Protein 5XMZ (pdb70)

Radius of gyration: 14.25 Å; Cα contacts (8 Å, |Δi|>4): 307; chains: 1; bounding box: 30×39×32 Å

Nearest PDB structures (foldseek):
  5xmz-assembly1_A  TM=1.008E+00  e=1.309E-22  Verticillium dahliae
  3v0r-assembly1_A  TM=8.021E-01  e=3.689E-06  Alternaria alternata
  7sfn-assembly1_B  TM=3.191E-01  e=6.934E+00  Streptomyces avermitilis

GO terms:
  GO:0005576 extracellular region (C, EXP)

Sequence (122 aa):
DPNMYENIDIADFNVRKGEDGTIKYVNFKLSGDDADGLLCEAQNPGLPSNVITCGESKYRFALSSGKQYEFALSLYHELGLAVGFYGTGEIFTHCRAGGLGDFICQQQNPTTIVIDSLPDAP

Solvent-accessible surface area: 7091 Å² total; per-residue (Å²): 85,112,133,137,92,5,73,0,66,0,30,84,0,24,0,73,30,3,146,120,37,75,11,89,49,0,33,0,93,0,30,22,121,114,19,136,34,40,68,0,82,14,146,119,18,36,75,108,14,122,55,38,53,0,53,182,34,124,4,96,0,12,0,31,72,22,195,137,88,77,1,6,0,13,1,60,17,81,60,63,111,116,91,36,17,48,9,62,17,40,0,87,19,95,53,98,96,19,41,191,40,14,80,38,0,52,14,90,82,103,33,77,8,66,0,12,59,92,112,99,94,183

Secondary structure (DSSP, 8-state):
--SSEEEEEEEEEEEEE-TTS-EEEEEEEEEETTEEEEEEEEES-BTTBPPEE-TTSSEEEEEEE-SSSSEEEEEEE--SSSS-EEEEEEE-EEEEEEETTEEEEEE-S-EEEEEESS----

Foldseek 3Di:
DVPFWKKKKKFWWKWKAALPRFTQKTWIFIDIPPGDRQIDMDGRQDAFGDWADGDPFQKTWTWHQDDVAGIKIKIWGQDVDPFTKIWMDGAHWDWDDDPPRMIMTTGDDIDIIMIDRDDDDD

Structure (mmCIF, N/CA/C/O backbone):
data_5XMZ
#
_entry.id   5XMZ
#
_cell.length_a   58.000
_cell.length_b   79.489
_cell.length_c   55.512
_cell.angle_alpha   90.00
_cell.angle_beta   90.00
_cell.angle_gamma   90.00
#
_symmetry.space_group_name_H-M   'C 2 2 21'
#
loop_
_entity.id
_entity.type
_entity.pdbx_description
1 polymer 'Effector protein PevD1'
2 non-polymer 'CALCIUM ION'
3 non-polymer 'CHLORIDE ION'
4 water water
#
loop_
_atom_site.group_PDB
_atom_site.id
_atom_site.type_symbol
_atom_site.label_atom_id
_atom_site.label_alt_id
_atom_site.label_comp_id
_atom_site.label_asym_id
_atom_site.label_entity_id
_atom_site.label_seq_id
_atom_site.pdbx_PDB_ins_code
_atom_site.Cartn_x
_atom_site.Cartn_y
_atom_site.Cartn_z
_atom_site.occupancy
_atom_site.B_iso_or_equiv
_atom_site.auth_seq_id
_atom_site.auth_comp_id
_atom_site.auth_asym_id
_atom_site.auth_atom_id
_atom_site.pdbx_PDB_model_num
ATOM 1 N N . ASP A 1 31 ? -26.536 35.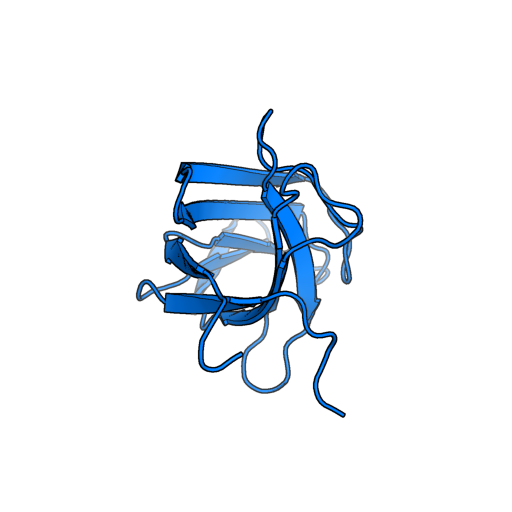176 -2.870 1.00 48.37 31 ASP A N 1
ATOM 2 C CA . ASP A 1 31 ? -26.332 34.505 -4.149 1.00 49.88 31 ASP A CA 1
ATOM 3 C C . ASP A 1 31 ? -26.668 35.391 -5.357 1.00 44.89 31 ASP A C 1
ATOM 4 O O . ASP A 1 31 ? -25.839 35.531 -6.252 1.00 45.30 31 ASP A O 1
ATOM 9 N N . PRO A 1 32 ? -27.876 35.988 -5.398 1.00 38.71 32 PRO A N 1
ATOM 10 C CA . PRO A 1 32 ? -28.143 36.733 -6.636 1.00 36.67 32 PRO A CA 1
ATOM 11 C C . PRO A 1 32 ? -27.326 38.017 -6.775 1.00 35.97 32 PRO A C 1
ATOM 12 O O . PRO A 1 32 ? -27.097 38.443 -7.913 1.00 34.30 32 PRO A O 1
ATOM 16 N N . ASN A 1 33 ? -26.870 38.597 -5.663 1.00 34.03 33 ASN A N 1
ATOM 17 C CA . ASN A 1 33 ? -26.254 39.934 -5.704 1.00 31.45 33 ASN A CA 1
ATOM 18 C C . ASN A 1 33 ? -24.760 40.014 -5.411 1.00 30.35 33 ASN A C 1
ATOM 19 O O . ASN A 1 33 ? -24.049 40.833 -6.006 1.00 30.73 33 ASN A O 1
ATOM 24 N N . MET A 1 34 ? -24.289 39.194 -4.477 1.00 30.47 34 MET A N 1
ATOM 25 C CA . MET A 1 34 ? -22.879 39.220 -4.093 1.00 29.05 34 MET A CA 1
ATOM 26 C C . MET A 1 34 ? -22.225 37.853 -4.294 1.00 27.46 34 MET A C 1
ATOM 27 O O . MET A 1 34 ? -22.428 36.927 -3.512 1.00 24.93 34 MET A O 1
ATOM 32 N N . TYR A 1 35 ? -21.427 37.741 -5.343 1.00 22.73 35 TYR A N 1
ATOM 33 C CA . TYR A 1 35 ? -20.916 36.441 -5.732 1.00 22.05 35 TYR A CA 1
ATOM 34 C C . TYR A 1 35 ? -19.725 36.589 -6.651 1.00 19.97 35 TYR A C 1
ATOM 35 O O . TYR A 1 35 ? -19.330 37.704 -6.988 1.00 18.84 35 TYR A O 1
ATOM 44 N N . GLU A 1 36 ? -19.148 35.460 -7.054 1.00 16.38 36 GLU A N 1
ATOM 45 C CA . GLU A 1 36 ? -18.012 35.487 -7.962 1.00 16.54 36 GLU A CA 1
ATOM 46 C C . GLU A 1 36 ? -18.141 34.348 -8.976 1.00 16.10 36 GLU A C 1
ATOM 47 O O . GLU A 1 36 ? -18.376 33.198 -8.598 1.00 16.48 36 GLU A O 1
ATOM 53 N N . ASN A 1 37 ? -18.002 34.675 -10.256 1.00 15.97 37 ASN A N 1
ATOM 54 C CA . ASN A 1 37 ? -18.022 33.653 -11.302 1.00 16.68 37 ASN A CA 1
ATOM 55 C C . ASN A 1 37 ? -16.628 33.076 -11.463 1.00 14.81 37 ASN A C 1
ATOM 56 O O . ASN A 1 37 ? -15.681 33.803 -11.766 1.00 13.54 37 ASN A O 1
ATOM 61 N N . ILE A 1 38 ? -16.495 31.773 -11.250 1.00 15.56 38 ILE A N 1
ATOM 62 C CA . ILE A 1 38 ? -15.212 31.118 -11.446 1.00 14.45 38 ILE A CA 1
ATOM 63 C C . ILE A 1 38 ? -15.227 30.279 -12.715 1.00 15.94 38 ILE A C 1
ATOM 64 O O . ILE A 1 38 ? -16.018 29.351 -12.843 1.00 15.72 38 ILE A O 1
ATOM 69 N N . ASP A 1 39 ? -14.341 30.605 -13.645 1.00 17.15 39 ASP A N 1
ATOM 70 C CA . ASP A 1 39 ? -14.226 29.815 -14.862 1.00 18.61 39 ASP A CA 1
ATOM 71 C C . ASP A 1 39 ? -13.205 28.702 -14.661 1.00 18.61 39 ASP A C 1
ATOM 72 O O . ASP A 1 39 ? -12.099 28.943 -14.201 1.00 19.98 39 ASP A O 1
ATOM 77 N N . ILE A 1 40 ? -13.596 27.474 -14.982 1.00 15.53 40 ILE A N 1
ATOM 78 C CA . ILE A 1 40 ? -12.688 26.343 -14.842 1.00 17.26 40 ILE A CA 1
ATOM 79 C C . ILE A 1 40 ? -12.348 25.883 -16.242 1.00 17.09 40 ILE A C 1
ATOM 80 O O . ILE A 1 40 ? -13.241 25.671 -17.060 1.00 17.40 40 ILE A O 1
ATOM 85 N N . ALA A 1 41 ? -11.065 25.748 -16.534 1.00 14.58 41 ALA A N 1
ATOM 86 C CA . ALA A 1 41 ? -10.652 25.221 -17.835 1.00 17.97 41 ALA A CA 1
ATOM 87 C C . ALA A 1 41 ? -9.576 24.145 -17.716 1.00 17.39 41 ALA A C 1
ATOM 88 O O . ALA A 1 41 ? -8.822 24.099 -16.745 1.00 16.31 41 ALA A O 1
ATOM 90 N N . ASP A 1 42 ? -9.517 23.283 -18.722 1.00 19.09 42 ASP A N 1
ATOM 91 C CA . ASP A 1 42 ? -8.483 22.259 -18.813 1.00 22.06 42 ASP A CA 1
ATOM 92 C C . ASP A 1 42 ? -8.458 21.335 -17.594 1.00 18.59 42 ASP A C 1
ATOM 93 O O . ASP A 1 42 ? -7.388 20.878 -17.206 1.00 19.92 42 ASP A O 1
ATOM 98 N N . PHE A 1 43 ? -9.619 21.082 -16.987 1.00 15.82 43 PHE A N 1
ATOM 99 C CA . PHE A 1 43 ? -9.720 20.211 -15.823 1.00 17.73 43 PHE A CA 1
ATOM 100 C C . PHE A 1 43 ? -9.334 18.809 -16.251 1.00 17.81 43 PHE A C 1
ATOM 101 O O . PHE A 1 43 ? -9.819 18.300 -17.260 1.00 17.52 43 PHE A O 1
ATOM 109 N N . ASN A 1 44 ? -8.446 18.205 -15.478 1.00 17.71 44 ASN A N 1
ATOM 110 C CA . ASN A 1 44 ? -7.836 16.947 -15.856 1.00 20.13 44 ASN A CA 1
ATOM 111 C C . ASN A 1 44 ? -7.594 16.097 -14.614 1.00 20.93 44 ASN A C 1
ATOM 112 O O . ASN A 1 44 ? -7.080 16.593 -13.620 1.00 18.85 44 ASN A O 1
ATOM 117 N N . VAL A 1 45 ? -8.000 14.830 -14.663 1.00 18.82 45 VAL A N 1
ATOM 118 C CA . VAL A 1 45 ? -7.754 13.906 -13.564 1.00 18.47 45 VAL A CA 1
ATOM 119 C C . VAL A 1 45 ? -7.190 12.596 -14.098 1.00 18.92 45 VAL A C 1
ATOM 120 O O . VAL A 1 45 ? -7.709 12.033 -15.069 1.00 18.57 45 VAL A O 1
ATOM 124 N N . ARG A 1 46 ? -6.095 12.153 -13.487 1.00 16.98 46 ARG A N 1
ATOM 125 C CA . ARG A 1 46 ? -5.512 10.855 -13.771 1.00 14.20 46 ARG A CA 1
ATOM 126 C C . ARG A 1 46 ? -5.980 9.909 -12.677 1.00 17.21 46 ARG A C 1
ATOM 127 O O . ARG A 1 46 ? -5.768 10.191 -11.487 1.00 17.41 46 ARG A O 1
ATOM 135 N N . LYS A 1 47 ? -6.648 8.827 -13.074 1.00 16.49 47 LYS A N 1
ATOM 136 C CA . LYS A 1 47 ? -7.102 7.788 -12.141 1.00 17.40 47 LYS A CA 1
ATOM 137 C C . LYS A 1 47 ? -6.333 6.498 -12.415 1.00 20.08 47 LYS A C 1
ATOM 138 O O . LYS A 1 47 ? -6.111 6.143 -13.575 1.00 18.68 47 LYS A O 1
ATOM 144 N N . GLY A 1 48 ? -5.935 5.792 -11.361 1.00 16.37 48 GLY A N 1
ATOM 145 C CA . GLY A 1 48 ? -5.342 4.483 -11.545 1.00 16.28 48 GLY A CA 1
ATOM 146 C C . GLY A 1 48 ? -6.390 3.458 -11.956 1.00 20.65 48 GLY A C 1
ATOM 147 O O . GLY A 1 48 ? -7.599 3.707 -11.886 1.00 21.05 48 GLY A O 1
ATOM 148 N N . GLU A 1 49 ? -5.927 2.294 -12.390 1.00 20.56 49 GLU A N 1
ATOM 149 C CA . GLU A 1 49 ? -6.808 1.181 -12.723 1.00 23.18 49 GLU A CA 1
ATOM 150 C C . GLU 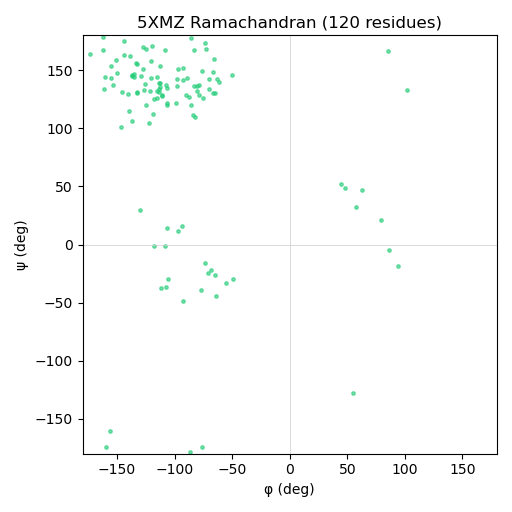A 1 49 ? -7.688 0.886 -11.512 1.00 26.12 49 GLU A C 1
ATOM 151 O O . GLU A 1 49 ? -8.852 0.495 -11.639 1.00 28.62 49 GLU A O 1
ATOM 157 N N . ASP A 1 50 ? -7.076 1.108 -10.352 1.00 29.88 50 ASP A N 1
ATOM 158 C CA . ASP A 1 50 ? -7.662 1.150 -9.015 1.00 32.48 50 ASP A CA 1
ATOM 159 C C . ASP A 1 50 ? -8.905 1.998 -8.815 1.00 33.90 50 ASP A C 1
ATOM 160 O O . ASP A 1 50 ? -9.701 1.737 -7.910 1.00 33.77 50 ASP A O 1
ATOM 165 N N . GLY A 1 51 ? -9.025 3.061 -9.597 1.00 26.17 51 GLY A N 1
ATOM 166 C CA . GLY A 1 51 ? -9.940 4.136 -9.259 1.00 23.74 51 GLY A CA 1
ATOM 167 C C . GLY A 1 51 ? -9.321 5.167 -8.321 1.00 22.80 51 GLY A C 1
ATOM 168 O O . GLY A 1 51 ? -9.943 6.179 -8.021 1.00 23.46 51 GLY A O 1
ATOM 169 N N . THR A 1 52 ? -8.102 4.928 -7.847 1.00 22.41 52 THR A N 1
ATOM 170 C CA . THR A 1 52 ? -7.446 5.912 -6.989 1.00 23.17 52 THR A CA 1
ATOM 171 C C . THR A 1 52 ? -7.068 7.128 -7.817 1.00 18.82 52 THR A C 1
ATOM 172 O O . THR A 1 52 ? -6.671 6.988 -8.973 1.00 21.12 52 THR A O 1
ATOM 176 N N . ILE A 1 53 ? -7.186 8.318 -7.240 1.00 18.36 53 ILE A N 1
ATOM 177 C CA . ILE A 1 53 ? -6.801 9.528 -7.960 1.00 19.40 53 ILE A CA 1
ATOM 178 C C . ILE A 1 53 ? -5.302 9.786 -7.840 1.00 19.51 53 ILE A C 1
ATOM 179 O O . ILE A 1 53 ? -4.799 10.129 -6.770 1.00 16.53 53 ILE A O 1
ATOM 184 N N . LYS A 1 54 ? -4.587 9.639 -8.948 1.00 17.07 54 LYS A N 1
ATOM 185 C CA . LYS A 1 54 ? -3.159 9.937 -8.955 1.00 14.67 54 LYS A CA 1
ATOM 186 C C . LYS A 1 54 ? -2.874 11.431 -8.998 1.00 15.16 54 LYS A C 1
ATOM 187 O O . LYS A 1 54 ? -1.935 11.914 -8.365 1.00 15.52 54 LYS A O 1
ATOM 193 N N . TYR A 1 55 ? -3.666 12.177 -9.767 1.00 17.97 55 TYR A N 1
ATOM 194 C CA . TYR A 1 55 ? -3.362 13.580 -9.997 1.00 14.84 55 TYR A CA 1
ATOM 195 C C . TYR A 1 55 ? -4.605 14.315 -10.470 1.00 16.25 55 TYR A C 1
ATOM 196 O O . TYR A 1 55 ? -5.434 13.749 -11.187 1.00 14.38 55 TYR A O 1
ATOM 205 N N . VAL A 1 56 ? -4.739 15.569 -10.047 1.00 16.98 56 VAL A N 1
ATOM 206 C CA . VAL A 1 56 ? -5.818 16.427 -10.536 1.00 17.08 56 VAL A CA 1
ATOM 207 C C . VAL A 1 56 ? -5.236 17.789 -10.860 1.00 16.87 56 VAL A C 1
ATOM 208 O O . VAL A 1 56 ? -4.330 18.265 -10.181 1.00 15.57 56 VAL A O 1
ATOM 212 N N . ASN A 1 57 ? -5.751 18.418 -11.903 1.00 15.59 57 ASN A N 1
ATOM 213 C CA . ASN A 1 57 ? -5.129 19.611 -12.416 1.00 16.82 57 ASN A CA 1
ATOM 214 C C . ASN A 1 57 ? -6.207 20.449 -13.097 1.00 16.79 57 ASN A C 1
ATOM 215 O O . ASN A 1 57 ? -7.045 19.902 -13.804 1.00 17.93 57 ASN A O 1
ATOM 220 N N . PHE A 1 58 ? -6.200 21.764 -12.883 1.00 13.57 58 PHE A N 1
ATOM 221 C CA . PHE A 1 58 ? -7.059 22.655 -13.676 1.00 14.92 58 PHE A CA 1
ATOM 222 C C . PHE A 1 58 ? -6.596 24.092 -13.578 1.00 15.17 58 PHE A C 1
ATOM 223 O O . PHE A 1 58 ? -5.773 24.445 -12.726 1.00 14.71 58 PHE A O 1
ATOM 231 N N . LYS A 1 59 ? -7.140 24.922 -14.457 1.00 15.53 59 LYS A N 1
ATOM 232 C CA . LYS A 1 59 ? -6.822 26.337 -14.460 1.00 16.83 59 LYS A CA 1
ATOM 233 C C . LYS A 1 59 ? -8.055 27.140 -14.080 1.00 17.11 59 LYS A C 1
ATOM 234 O O . LYS A 1 59 ? -9.136 26.946 -14.640 1.00 19.26 59 LYS A O 1
ATOM 240 N N . LEU A 1 60 ? -7.866 28.059 -13.141 1.00 17.39 60 LEU A N 1
ATOM 241 C CA . LEU A 1 60 ? -8.955 28.806 -12.538 1.00 16.76 60 LEU A CA 1
ATOM 242 C C . LEU A 1 60 ? -8.847 30.274 -12.918 1.00 18.56 60 LEU A C 1
ATOM 243 O O . LEU A 1 60 ? -7.775 30.859 -12.834 1.00 18.53 60 LEU A O 1
ATOM 248 N N . SER A 1 61 ? -9.969 30.859 -13.323 1.00 17.06 61 SER A N 1
ATOM 249 C CA . SER A 1 61 ? -10.052 32.296 -13.547 1.00 18.96 61 SER A CA 1
ATOM 250 C C . SER A 1 61 ? -11.200 32.859 -12.726 1.00 18.94 61 SER A C 1
ATOM 251 O O . SER A 1 61 ? -12.268 32.253 -12.632 1.00 17.92 61 SER A O 1
ATOM 254 N N . GLY A 1 62 ? -10.968 34.009 -12.110 1.00 16.34 62 GLY A N 1
ATOM 255 C CA . GLY A 1 62 ? -11.972 34.602 -11.245 1.00 17.70 62 GLY A CA 1
ATOM 256 C C . GLY A 1 62 ? -11.723 36.092 -11.172 1.00 18.08 62 GLY A C 1
ATOM 257 O O . GLY A 1 62 ? -11.022 36.650 -12.028 1.00 16.60 62 GLY A O 1
ATOM 258 N N . ASP A 1 63 ? -12.271 36.737 -10.148 1.00 16.78 63 ASP A N 1
ATOM 259 C CA . ASP A 1 63 ? -12.081 38.191 -10.007 1.00 19.15 63 ASP A CA 1
ATOM 260 C C . ASP A 1 63 ? -10.615 38.568 -9.753 1.00 19.99 63 ASP A C 1
ATOM 261 O O . ASP A 1 63 ? -10.186 39.677 -10.069 1.00 22.08 63 ASP A O 1
ATOM 266 N N . ASP A 1 64 ? -9.848 37.650 -9.175 1.00 16.87 64 ASP A N 1
ATOM 267 C CA . ASP A 1 64 ? -8.464 37.937 -8.804 1.00 19.80 64 ASP A CA 1
ATOM 268 C C . ASP A 1 64 ? -7.531 36.849 -9.317 1.00 21.65 64 ASP A C 1
ATOM 269 O O . ASP A 1 64 ? -6.493 36.582 -8.717 1.00 20.94 64 ASP A O 1
ATOM 274 N N . ALA A 1 65 ? -7.902 36.221 -10.425 1.00 19.54 65 ALA A N 1
ATOM 275 C CA . ALA A 1 65 ? -7.074 35.173 -11.003 1.00 20.97 65 ALA A CA 1
ATOM 276 C C . ALA A 1 65 ? -7.349 35.033 -12.489 1.00 19.69 65 ALA A C 1
ATOM 277 O O . ALA A 1 65 ? -8.479 35.180 -12.943 1.00 19.13 65 ALA A O 1
ATOM 279 N N . ASP A 1 66 ? -6.303 34.752 -13.250 1.00 18.53 66 ASP A N 1
ATOM 280 C CA . ASP A 1 66 ? -6.471 34.477 -14.668 1.00 21.70 66 ASP A CA 1
ATOM 281 C C . ASP A 1 66 ? -5.587 33.288 -15.035 1.00 20.63 66 ASP A C 1
ATOM 282 O O . ASP A 1 66 ? -4.368 33.420 -15.094 1.00 20.11 66 ASP A O 1
ATOM 287 N N . GLY A 1 67 ? -6.206 32.128 -15.249 1.00 19.62 67 GLY A N 1
ATOM 288 C CA . GLY A 1 67 ? -5.468 30.917 -15.578 1.00 19.42 67 GLY A CA 1
ATOM 289 C C . GLY A 1 67 ? -4.526 30.501 -14.466 1.00 21.72 67 GLY A C 1
ATOM 290 O O . GLY A 1 67 ? -3.355 30.197 -14.693 1.00 21.72 67 GLY A O 1
ATOM 291 N N . LEU A 1 68 ? -5.041 30.508 -13.244 1.00 17.23 68 LEU A N 1
ATOM 292 C CA . LEU A 1 68 ? -4.276 30.117 -12.075 1.00 18.64 68 LEU A CA 1
ATOM 293 C C . LEU A 1 68 ? -4.247 28.605 -11.966 1.00 15.61 68 LEU A C 1
ATOM 294 O O . LEU A 1 68 ? -5.283 27.953 -12.070 1.00 16.31 68 LEU A O 1
ATOM 299 N N . LEU A 1 69 ? -3.073 28.027 -11.748 1.00 18.85 69 LEU A N 1
ATOM 300 C CA . LEU A 1 69 ? -2.998 26.577 -11.638 1.00 17.80 69 LEU A CA 1
ATOM 301 C C . LEU A 1 69 ? -3.435 26.067 -10.265 1.00 19.76 69 LEU A C 1
ATOM 302 O O . LEU A 1 69 ? -2.958 26.536 -9.229 1.00 19.26 69 LEU A O 1
ATOM 307 N N . CYS A 1 70 ? -4.350 25.107 -10.281 1.00 15.07 70 CYS A N 1
ATOM 308 C CA . CYS A 1 70 ? -4.739 24.366 -9.096 1.00 15.95 70 CYS A CA 1
ATOM 309 C C . CYS A 1 70 ? -4.387 22.913 -9.355 1.00 17.49 70 CYS A C 1
ATOM 310 O O . CYS A 1 70 ? -4.827 22.328 -10.361 1.00 16.32 70 CYS A O 1
ATOM 313 N N . GLU A 1 71 ? -3.607 22.312 -8.464 1.00 15.24 71 GLU A N 1
ATOM 314 C CA . GLU A 1 71 ? -3.181 20.937 -8.703 1.00 16.06 71 GLU A CA 1
ATOM 315 C C . GLU A 1 71 ? -2.920 20.147 -7.421 1.00 18.03 71 GLU A C 1
ATOM 316 O O . GLU A 1 71 ? -2.658 20.725 -6.359 1.00 14.71 71 GLU A O 1
ATOM 322 N N . ALA A 1 72 ? -2.962 18.827 -7.537 1.00 18.16 72 ALA A N 1
ATOM 323 C CA . ALA A 1 72 ? -2.659 17.942 -6.415 1.00 19.57 72 ALA A CA 1
ATOM 324 C C . ALA A 1 72 ? -2.328 16.536 -6.866 1.00 18.80 72 ALA A C 1
ATOM 325 O O . ALA A 1 72 ? -3.053 15.932 -7.661 1.00 16.84 72 ALA A O 1
ATOM 327 N N . GLN A 1 73 ? -1.252 15.989 -6.312 1.00 20.88 73 GLN A N 1
ATOM 328 C CA . GLN A 1 73 ? -0.967 14.576 -6.489 1.00 18.84 73 GLN A CA 1
ATOM 329 C C . GLN A 1 73 ? -1.572 13.799 -5.321 1.00 19.73 73 GLN A C 1
ATOM 330 O O . GLN A 1 73 ? -1.544 14.265 -4.175 1.00 19.85 73 GLN A O 1
ATOM 336 N N . ASN A 1 74 ? -2.115 12.620 -5.613 1.00 19.12 74 ASN A N 1
ATOM 337 C CA . ASN A 1 74 ? -2.782 11.783 -4.601 1.00 19.02 74 ASN A CA 1
ATOM 338 C C . ASN A 1 74 ? -3.732 12.519 -3.644 1.00 22.24 74 ASN A C 1
ATOM 339 O O . ASN A 1 74 ? -3.627 12.367 -2.429 1.00 21.75 74 ASN A O 1
ATOM 344 N N . PRO A 1 75 ? -4.678 13.296 -4.191 1.00 21.27 75 PRO A N 1
ATOM 345 C CA . PRO A 1 75 ? -5.530 14.147 -3.349 1.00 21.58 75 PRO A CA 1
ATOM 346 C C . PRO A 1 75 ? -6.517 13.410 -2.448 1.00 23.51 75 PRO A C 1
ATOM 347 O O . PRO A 1 75 ? -6.979 13.992 -1.464 1.00 27.02 75 PRO A O 1
ATOM 351 N N . GLY A 1 76 ? -6.855 12.171 -2.782 1.00 23.43 76 GLY A N 1
ATOM 352 C CA . GLY A 1 76 ? -7.937 11.478 -2.104 1.00 27.72 76 GLY A CA 1
ATOM 353 C C . GLY A 1 76 ? -9.278 11.828 -2.731 1.00 27.05 76 GLY A C 1
ATOM 354 O O . GLY A 1 76 ? -9.377 12.774 -3.515 1.00 25.20 76 GLY A O 1
ATOM 355 N N . LEU A 1 77 ? -10.309 11.062 -2.393 1.00 25.45 77 LEU A N 1
ATOM 356 C CA . LEU A 1 77 ? -11.648 11.280 -2.933 1.00 23.84 77 LEU A CA 1
ATOM 357 C C . LEU A 1 77 ? -12.668 10.917 -1.862 1.00 26.81 77 LEU A C 1
ATOM 358 O O . LEU A 1 77 ? -12.949 9.738 -1.660 1.00 26.39 77 LEU A O 1
ATOM 363 N N . PRO A 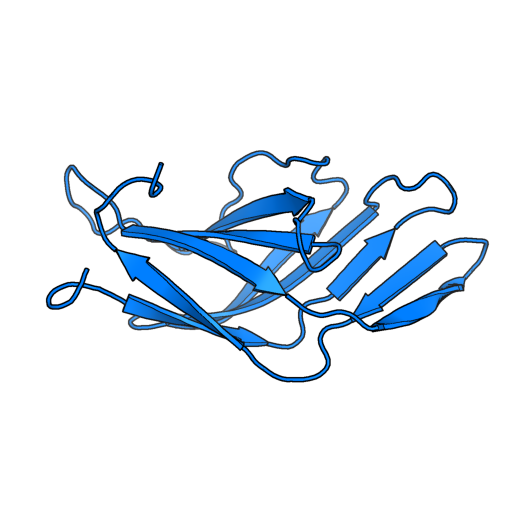1 78 ? -13.230 11.920 -1.172 1.00 25.41 78 PRO A N 1
ATOM 364 C CA . PRO A 1 78 ? -13.038 13.360 -1.362 1.00 23.58 78 PRO A CA 1
ATOM 365 C C . PRO A 1 78 ? -11.712 13.856 -0.815 1.00 24.41 78 PRO A C 1
ATOM 366 O O . PRO A 1 78 ? -11.186 13.314 0.160 1.00 24.55 78 PRO A O 1
ATOM 370 N N . SER A 1 79 ? -11.179 14.892 -1.447 1.00 18.86 79 SER A N 1
ATOM 371 C CA . SER A 1 79 ? -9.895 15.440 -1.041 1.00 18.93 79 SER A CA 1
ATOM 372 C C . SER A 1 79 ? -10.074 16.419 0.123 1.00 19.82 79 SER A C 1
ATOM 373 O O . SER A 1 79 ? -11.192 16.827 0.449 1.00 20.86 79 SER A O 1
ATOM 376 N N . ASN A 1 80 ? -8.971 16.787 0.764 1.00 17.82 80 ASN A N 1
ATOM 377 C CA . ASN A 1 80 ? -8.993 17.915 1.678 1.00 19.98 80 ASN A CA 1
ATOM 378 C C . ASN A 1 80 ? -9.063 19.180 0.843 1.00 17.58 80 ASN A C 1
ATOM 379 O O . ASN A 1 80 ? -8.983 19.121 -0.391 1.00 16.39 80 ASN A O 1
ATOM 384 N N . VAL A 1 81 ? -9.234 20.317 1.504 1.00 16.24 81 VAL A N 1
ATOM 385 C CA . VAL A 1 81 ? -9.190 21.615 0.835 1.00 16.45 81 VAL A CA 1
ATOM 386 C C . VAL A 1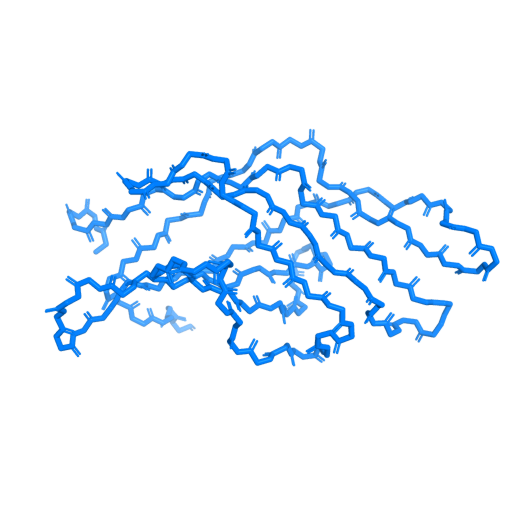 81 ? -7.742 21.947 0.517 1.00 19.77 81 VAL A C 1
ATOM 387 O O . VAL A 1 81 ? -6.884 21.946 1.406 1.00 19.04 81 VAL A O 1
ATOM 391 N N . ILE A 1 82 ? -7.474 22.238 -0.749 1.00 14.88 82 ILE A N 1
ATOM 392 C CA . ILE A 1 82 ? -6.108 22.394 -1.239 1.00 16.32 82 ILE A CA 1
ATOM 393 C C . ILE A 1 82 ? -5.912 23.781 -1.845 1.00 15.59 82 ILE A C 1
ATOM 394 O O . ILE A 1 82 ? -6.717 24.229 -2.650 1.00 14.66 82 ILE A O 1
ATOM 399 N N . THR A 1 83 ? -4.837 24.459 -1.473 1.00 17.76 83 THR A N 1
ATOM 400 C CA . THR A 1 83 ? -4.604 25.812 -1.971 1.00 16.18 83 THR A CA 1
ATOM 401 C C . THR A 1 83 ? -4.052 25.789 -3.398 1.00 19.27 83 THR A C 1
ATOM 402 O O . THR A 1 83 ? -3.206 24.971 -3.722 1.00 17.83 83 THR A O 1
ATOM 406 N N . CYS A 1 84 ? -4.559 26.679 -4.247 1.00 15.48 84 CYS A N 1
ATOM 407 C CA . CYS A 1 84 ? -4.029 26.840 -5.599 1.00 17.54 84 CYS A CA 1
ATOM 408 C C . CYS A 1 84 ? -2.795 27.731 -5.543 1.00 19.06 84 CYS A C 1
ATOM 409 O O . CYS A 1 84 ? -2.894 28.931 -5.277 1.00 18.20 84 CYS A O 1
ATOM 412 N N . GLY A 1 85 ? -1.631 27.134 -5.774 1.00 20.08 85 GLY A N 1
ATOM 413 C CA . GLY A 1 85 ? -0.379 27.872 -5.774 1.00 23.31 85 GLY A CA 1
ATOM 414 C C . GLY A 1 85 ? -0.181 28.643 -4.482 1.00 24.12 85 GLY A C 1
ATOM 415 O O . GLY A 1 85 ? -0.301 28.088 -3.392 1.00 24.67 85 GLY A O 1
ATOM 416 N N . GLU A 1 86 ? 0.098 29.934 -4.604 1.00 27.18 86 GLU A N 1
ATOM 417 C CA . GLU A 1 86 ? 0.307 30.763 -3.432 1.00 31.19 86 GLU A CA 1
ATOM 418 C C . GLU A 1 86 ? -0.890 31.675 -3.207 1.00 29.86 86 GLU A C 1
ATOM 419 O O . GLU A 1 86 ? -0.813 32.627 -2.435 1.00 30.46 86 GLU A O 1
ATOM 425 N N . SER A 1 87 ? -1.994 31.378 -3.884 1.00 22.03 87 SER A N 1
ATOM 426 C CA . SER A 1 87 ? -3.119 32.302 -3.951 1.00 18.72 87 SER A CA 1
ATOM 427 C C . SER A 1 87 ? -4.090 32.160 -2.783 1.00 17.96 87 SER A C 1
ATOM 428 O O . SER A 1 87 ? -3.886 31.350 -1.878 1.00 17.58 87 SER A O 1
ATOM 431 N N . LYS A 1 88 ? -5.152 32.961 -2.823 1.00 16.55 88 LYS A N 1
ATOM 432 C CA . LYS A 1 88 ? -6.225 32.866 -1.849 1.00 18.41 88 LYS A CA 1
ATOM 433 C C . LYS A 1 88 ? -7.388 32.030 -2.378 1.00 17.89 88 LYS A C 1
ATOM 434 O O . LYS A 1 88 ? -8.464 31.988 -1.770 1.00 17.55 88 LYS A O 1
ATOM 440 N N . TYR A 1 89 ? -7.163 31.338 -3.495 1.00 17.17 89 TYR A N 1
ATOM 441 C CA . TYR A 1 89 ? -8.142 30.370 -4.003 1.00 13.68 89 TYR A CA 1
ATOM 442 C C . TYR A 1 89 ? -7.766 28.954 -3.592 1.00 16.35 89 TYR A C 1
ATOM 443 O O . TYR A 1 89 ? -6.583 28.595 -3.555 1.00 15.16 89 TYR A O 1
ATOM 452 N N . ARG A 1 90 ? -8.774 28.148 -3.264 1.00 15.06 90 ARG A N 1
ATOM 453 C CA . ARG A 1 90 ? -8.545 26.768 -2.850 1.00 16.32 90 ARG A CA 1
ATOM 454 C C . ARG A 1 90 ? -9.602 25.883 -3.490 1.00 14.96 90 ARG A C 1
ATOM 455 O O . ARG A 1 90 ? -10.637 26.378 -3.946 1.00 15.51 90 ARG A O 1
ATOM 463 N N . PHE A 1 91 ? -9.355 24.574 -3.527 1.00 13.71 91 PHE A N 1
ATOM 464 C CA . PHE A 1 91 ? -10.350 23.660 -4.073 1.00 14.73 91 PHE A CA 1
ATOM 465 C C . PHE A 1 91 ? -10.389 22.329 -3.335 1.00 15.01 91 PHE A C 1
ATOM 466 O O . PHE A 1 91 ? -9.452 21.972 -2.614 1.00 15.02 91 PHE A O 1
ATOM 474 N N . ALA A 1 92 ? -11.474 21.591 -3.537 1.00 14.63 92 ALA A N 1
ATOM 475 C CA . ALA A 1 92 ? -11.547 20.200 -3.095 1.00 15.58 92 ALA A CA 1
ATOM 476 C C . ALA A 1 92 ? -12.183 19.359 -4.202 1.00 16.29 92 ALA A C 1
ATOM 477 O O . ALA A 1 92 ? -13.050 19.834 -4.941 1.00 15.22 92 ALA A O 1
ATOM 479 N N . LEU A 1 93 ? -11.737 18.114 -4.331 1.00 16.24 93 LEU A N 1
ATOM 480 C CA . LEU A 1 93 ? -12.269 17.225 -5.353 1.00 17.19 93 LEU A CA 1
ATOM 481 C C . LEU A 1 93 ? -13.161 16.202 -4.692 1.00 16.82 93 LEU A C 1
ATOM 482 O O . LEU A 1 93 ? -12.794 15.640 -3.657 1.00 15.96 93 LEU A O 1
ATOM 487 N N . SER A 1 94 ? -14.334 15.971 -5.279 1.00 16.79 94 SER A N 1
ATOM 488 C CA . SER A 1 94 ? -15.250 14.946 -4.777 1.00 19.91 94 SER A CA 1
ATOM 489 C C . SER A 1 94 ? -15.982 14.237 -5.916 1.00 21.17 94 SER A C 1
ATOM 490 O O . SER A 1 94 ? -15.825 14.591 -7.081 1.00 17.30 94 SER A O 1
ATOM 493 N N . SER A 1 95 ? -16.774 13.221 -5.583 1.00 21.71 95 SER A N 1
ATOM 494 C CA . SER A 1 95 ? -17.547 12.529 -6.611 1.00 23.50 95 SER A CA 1
ATOM 495 C C . SER A 1 95 ? -18.839 13.285 -6.893 1.00 23.85 95 SER A C 1
ATOM 496 O O . SER A 1 95 ? -19.507 13.743 -5.976 1.00 24.43 95 SER A O 1
ATOM 499 N N . GLY A 1 96 ? -19.174 13.423 -8.168 1.00 23.31 96 GLY A N 1
ATOM 500 C CA . GLY A 1 96 ? -20.409 14.071 -8.561 1.00 22.52 96 GLY A CA 1
ATOM 501 C C . GLY A 1 96 ? -21.603 13.137 -8.585 1.00 26.72 96 GLY A C 1
ATOM 502 O O . GLY A 1 96 ? -21.483 11.925 -8.332 1.00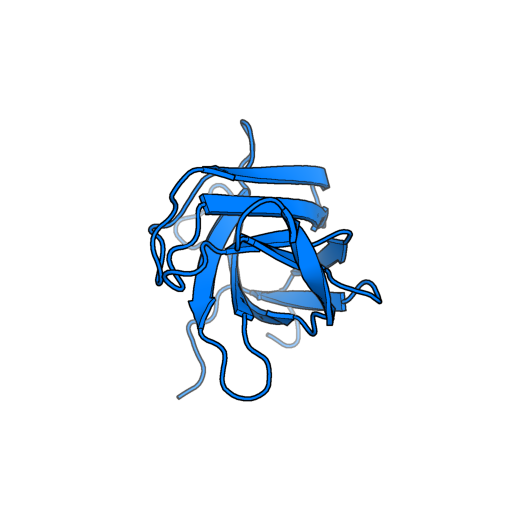 25.48 96 GLY A O 1
ATOM 503 N N . LYS A 1 97 ? -22.763 13.709 -8.898 1.00 31.82 97 LYS A N 1
ATOM 504 C CA . LYS A 1 97 ? -24.011 12.961 -8.986 1.00 32.57 97 LYS A CA 1
ATOM 505 C C . LYS A 1 97 ? -24.460 12.795 -10.440 1.00 33.79 97 LYS A C 1
ATOM 506 O O . LYS A 1 97 ? -25.008 11.759 -10.806 1.00 37.92 97 LYS A O 1
ATOM 512 N N . GLN A 1 98 ? -24.240 13.813 -11.267 1.00 38.50 98 GLN A N 1
ATOM 513 C CA . GLN A 1 98 ? -24.504 13.675 -12.699 1.00 40.34 98 GLN A CA 1
ATOM 514 C C . GLN A 1 98 ? -23.233 13.230 -13.417 1.00 39.59 98 GLN A C 1
ATOM 515 O O . GLN A 1 98 ? -23.250 12.296 -14.217 1.00 39.30 98 GLN A O 1
ATOM 521 N N . TYR A 1 99 ? -22.134 13.911 -13.117 1.00 27.53 99 TYR A N 1
ATOM 522 C CA . TYR A 1 99 ? -20.851 13.639 -13.749 1.00 25.08 99 TYR A CA 1
ATOM 523 C C . TYR A 1 99 ? -19.940 12.964 -12.734 1.00 24.55 99 TYR A C 1
ATOM 524 O O . TYR A 1 99 ? -20.256 12.917 -11.545 1.00 22.57 99 TYR A O 1
ATOM 533 N N . GLU A 1 100 ? -18.822 12.414 -13.195 1.00 23.83 100 GLU A N 1
ATOM 534 C CA . GLU A 1 100 ? -17.942 11.681 -12.290 1.00 20.80 100 GLU A CA 1
ATOM 535 C C . GLU A 1 100 ? -17.353 12.586 -11.210 1.00 21.39 100 GLU A C 1
ATOM 536 O O . GLU A 1 100 ? -17.336 12.224 -10.032 1.00 21.05 100 GLU A O 1
ATOM 542 N N . PHE A 1 101 ? -16.897 13.769 -11.616 1.00 22.34 101 PHE A N 1
ATOM 543 C CA . PHE A 1 101 ? -16.181 14.660 -10.713 1.00 21.41 101 PHE A CA 1
ATOM 544 C C . PHE A 1 101 ? -16.897 15.961 -10.393 1.00 21.44 101 PHE A C 1
ATOM 545 O O . PHE A 1 101 ? -17.478 16.596 -11.275 1.00 22.79 101 PHE A O 1
ATOM 553 N N . ALA A 1 102 ? -16.824 16.347 -9.122 1.00 19.68 102 ALA A N 1
ATOM 554 C CA . ALA A 1 102 ? -17.343 17.625 -8.653 1.00 18.58 102 ALA A CA 1
ATOM 555 C C . ALA A 1 102 ? -16.203 18.418 -8.042 1.00 20.39 102 ALA A C 1
ATOM 556 O O . ALA A 1 102 ? -15.330 17.852 -7.381 1.00 18.72 102 ALA A O 1
ATOM 558 N N . LEU A 1 103 ? -16.222 19.729 -8.251 1.00 19.30 103 LEU A N 1
ATOM 559 C CA . LEU A 1 103 ? -15.213 20.604 -7.682 1.00 20.31 103 LEU A CA 1
ATOM 560 C C . LEU A 1 103 ? -15.870 21.485 -6.659 1.00 17.99 103 LEU A C 1
ATOM 561 O O . LEU A 1 103 ? -16.949 22.034 -6.908 1.00 19.97 103 LEU A O 1
ATOM 566 N N . SER A 1 104 ? -15.223 21.625 -5.514 1.00 17.10 104 SER A N 1
ATOM 567 C CA . SER A 1 104 ? -15.590 22.663 -4.561 1.00 18.68 104 SER A CA 1
ATOM 568 C C . SER A 1 104 ? -14.508 23.735 -4.603 1.00 17.70 104 SER A C 1
ATOM 569 O O . SER A 1 104 ? -13.324 23.430 -4.664 1.00 17.98 104 SER A O 1
ATOM 572 N N . LEU A 1 105 ? -14.917 24.994 -4.590 1.00 15.97 105 LEU A N 1
ATOM 573 C CA . LEU A 1 105 ? -13.990 26.098 -4.782 1.00 15.16 105 LEU A CA 1
ATOM 574 C C . LEU A 1 105 ? -14.190 27.089 -3.664 1.00 17.42 105 LEU A C 1
ATOM 575 O O . LEU A 1 105 ? -15.314 27.292 -3.225 1.00 17.75 105 LEU A O 1
ATOM 580 N N . TYR A 1 106 ? -13.097 27.715 -3.244 1.00 14.34 106 TYR A N 1
ATOM 581 C CA . TYR A 1 106 ? -13.075 28.600 -2.089 1.00 15.94 106 TYR A CA 1
ATOM 582 C C . TYR A 1 106 ? -12.243 29.825 -2.452 1.00 13.77 106 TYR A C 1
ATOM 583 O O . TYR A 1 106 ? -11.266 29.722 -3.189 1.00 14.40 106 TYR A O 1
ATOM 592 N N . HIS A 1 107 ? -12.625 30.989 -1.935 1.00 14.16 107 HIS A N 1
ATOM 593 C CA . HIS A 1 107 ? -11.852 32.199 -2.132 1.00 14.89 107 HIS A CA 1
ATOM 594 C C . HIS A 1 107 ? -11.845 32.974 -0.809 1.00 14.55 107 HIS A C 1
ATOM 595 O O . HIS A 1 107 ? -12.893 33.389 -0.328 1.00 16.22 107 HIS A O 1
ATOM 602 N N . GLU A 1 108 ? -10.667 33.112 -0.208 1.00 19.38 108 GLU A N 1
ATOM 603 C CA . GLU A 1 108 ? -10.514 33.866 1.034 1.00 20.84 108 GLU A CA 1
ATOM 604 C C . GLU A 1 108 ? -10.466 35.335 0.662 1.00 20.64 108 GLU A C 1
ATOM 605 O O . GLU A 1 108 ? -9.770 35.704 -0.283 1.00 19.92 108 GLU A O 1
ATOM 611 N N . LEU A 1 109 ? -11.186 36.161 1.421 1.00 16.24 109 LEU A N 1
ATOM 612 C CA . LEU A 1 109 ? -11.445 37.550 1.046 1.00 15.21 109 LEU A CA 1
ATOM 613 C C . LEU A 1 109 ? -10.867 38.560 2.032 1.00 17.29 109 LEU A C 1
ATOM 614 O O . LEU A 1 109 ? -10.990 39.767 1.825 1.00 18.73 109 LEU A O 1
ATOM 619 N N . GLY A 1 110 ? -10.233 38.078 3.096 1.00 21.43 110 GLY A N 1
ATOM 620 C CA . GLY A 1 110 ? -9.778 38.975 4.152 1.00 21.61 110 GLY A CA 1
ATOM 621 C C . GLY A 1 110 ? -10.934 39.341 5.057 1.00 22.41 110 GLY A C 1
ATOM 622 O O . GLY A 1 110 ? -10.912 40.362 5.758 1.00 21.57 110 GLY A O 1
ATOM 623 N N . LEU A 1 111 ? -11.961 38.496 5.029 1.00 19.18 111 LEU A N 1
ATOM 624 C CA . LEU A 1 111 ? -13.154 38.699 5.836 1.00 18.30 111 LEU A CA 1
ATOM 625 C C . LEU A 1 111 ? -13.344 37.522 6.767 1.00 20.26 111 LEU A C 1
ATOM 626 O O . LEU A 1 111 ? -12.651 36.512 6.650 1.00 20.39 111 LEU A O 1
ATOM 631 N N . ALA A 1 112 ? -14.284 37.663 7.694 1.00 21.49 112 ALA A N 1
ATOM 632 C CA . ALA A 1 112 ? -14.597 36.615 8.651 1.00 22.45 112 ALA A CA 1
ATOM 633 C C . ALA A 1 112 ? -15.367 35.484 7.976 1.00 23.71 112 ALA A C 1
ATOM 634 O O . ALA A 1 112 ? -15.493 34.391 8.529 1.00 22.80 112 ALA A O 1
ATOM 636 N N . VAL A 1 113 ? -15.894 35.772 6.791 1.00 19.63 113 VAL A N 1
ATOM 637 C CA . VAL A 1 113 ? -16.539 34.774 5.956 1.00 16.85 113 VAL A CA 1
ATOM 638 C C . VAL A 1 113 ? -15.823 34.688 4.609 1.00 18.36 113 VAL A C 1
ATOM 639 O O . VAL A 1 113 ? -15.154 35.623 4.201 1.00 16.16 113 VAL A O 1
ATOM 643 N N . GLY A 1 114 ? -15.967 33.564 3.917 1.00 16.42 114 GLY A N 1
ATOM 644 C CA . 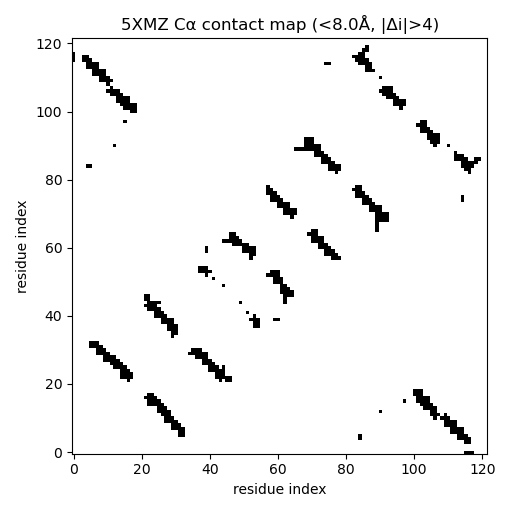GLY A 1 114 ? -15.310 33.393 2.631 1.00 16.27 114 GLY A CA 1
ATOM 645 C C . GLY A 1 114 ? -16.302 32.974 1.567 1.00 17.31 114 GLY A C 1
ATOM 646 O O . GLY A 1 114 ? -17.442 32.648 1.879 1.00 16.33 114 GLY A O 1
ATOM 647 N N . PHE A 1 115 ? -15.864 32.984 0.310 1.00 16.86 115 PHE A N 1
ATOM 648 C CA . PHE A 1 115 ? -16.697 32.526 -0.792 1.00 16.24 115 PHE A CA 1
ATOM 649 C C . PHE A 1 115 ? -16.496 31.016 -0.996 1.00 17.84 115 PHE A C 1
ATOM 650 O O . PHE A 1 115 ? -15.387 30.484 -0.837 1.00 14.57 115 PHE A O 1
ATOM 658 N N . TYR A 1 116 ? -17.581 30.337 -1.340 1.00 15.61 116 TYR A N 1
ATOM 659 C CA . TYR A 1 116 ? -17.567 28.896 -1.536 1.00 18.20 116 TYR A CA 1
ATOM 660 C C . TYR A 1 116 ? -18.623 28.522 -2.572 1.00 18.23 116 TYR A C 1
ATOM 661 O O . TYR A 1 116 ? -19.662 29.177 -2.685 1.00 17.96 116 TYR A O 1
ATOM 670 N N . GLY A 1 117 ? -18.357 27.482 -3.350 1.00 13.69 117 GLY A N 1
ATOM 671 C CA . GLY A 1 117 ? -19.369 26.942 -4.233 1.00 17.15 117 GLY A CA 1
ATOM 672 C C . GLY A 1 117 ? -18.882 25.668 -4.887 1.00 16.32 117 GLY A C 1
ATOM 673 O O . GLY A 1 117 ? -17.688 25.382 -4.877 1.00 16.40 117 GLY A O 1
ATOM 674 N N . THR A 1 118 ? -19.810 24.909 -5.451 1.00 19.19 118 THR A N 1
ATOM 675 C CA . THR A 1 118 ? -19.497 23.595 -5.994 1.00 16.92 118 THR A CA 1
ATOM 676 C C . THR A 1 118 ? -20.159 23.448 -7.350 1.00 21.23 118 THR A C 1
ATOM 677 O O . THR A 1 118 ? -21.245 23.983 -7.584 1.00 20.34 118 THR A O 1
ATOM 681 N N . GLY A 1 119 ? -19.512 22.718 -8.248 1.00 18.25 119 GLY A N 1
ATOM 682 C CA . GLY A 1 119 ? -20.112 22.408 -9.526 1.00 18.15 119 GLY A CA 1
ATOM 683 C C . GLY A 1 119 ? -19.503 21.138 -10.074 1.00 19.92 119 GLY A C 1
ATOM 684 O O . GLY A 1 119 ? -18.356 20.795 -9.759 1.00 18.70 119 GLY A O 1
ATOM 685 N N . GLU A 1 120 ? -20.259 20.433 -10.899 1.00 18.16 120 GLU A N 1
ATOM 686 C CA . GLU A 1 120 ? -19.730 19.217 -11.504 1.00 20.74 120 GLU A CA 1
ATOM 687 C C . GLU A 1 120 ? -19.106 19.539 -12.846 1.00 22.24 120 GLU A C 1
ATOM 688 O O . GLU A 1 120 ? -19.484 20.508 -13.489 1.00 19.77 120 GLU A O 1
ATOM 694 N N . ILE A 1 121 ? -18.121 18.746 -13.252 1.00 20.77 121 ILE A N 1
ATOM 695 C CA . ILE A 1 121 ? -17.411 19.010 -14.490 1.00 20.31 121 ILE A CA 1
ATOM 696 C C . ILE A 1 121 ? -17.479 17.767 -15.373 1.00 21.79 121 ILE A C 1
ATOM 697 O O . ILE A 1 121 ? -17.049 16.694 -14.970 1.00 19.09 121 ILE A O 1
ATOM 702 N N . PHE A 1 122 ? -18.058 17.921 -16.560 1.00 21.21 122 PHE A N 1
ATOM 703 C CA . PHE A 1 122 ? -18.138 16.817 -17.516 1.00 22.59 122 PHE A CA 1
ATOM 704 C C . PHE A 1 122 ? -16.737 16.465 -17.990 1.00 18.14 122 PHE A C 1
ATOM 705 O O . PHE A 1 122 ? -15.969 17.341 -18.386 1.00 16.88 122 PHE A O 1
ATOM 713 N N . THR A 1 123 ? -16.394 15.181 -17.943 1.00 21.77 123 THR A N 1
ATOM 714 C CA . THR A 1 123 ? -15.108 14.750 -18.467 1.00 19.71 123 THR A CA 1
ATOM 715 C C . THR A 1 123 ? -15.262 13.611 -19.460 1.00 19.90 123 THR A C 1
ATOM 716 O O . THR A 1 123 ? -16.206 12.825 -19.384 1.00 20.71 123 THR A O 1
ATOM 720 N N . HIS A 1 124 ? -14.329 13.549 -20.400 1.00 17.77 124 HIS A N 1
ATOM 721 C CA . HIS A 1 124 ? -14.227 12.409 -21.298 1.00 18.39 124 HIS A CA 1
ATOM 722 C C . HIS A 1 124 ? -12.950 11.671 -20.932 1.00 17.67 124 HIS A C 1
ATOM 723 O O . HIS A 1 124 ? -11.888 12.284 -20.884 1.00 18.59 124 HIS A O 1
ATOM 730 N N . CYS A 1 125 ? -13.038 10.364 -20.689 1.00 17.22 125 CYS A N 1
ATOM 731 C CA . CYS A 1 125 ? -11.863 9.619 -20.242 1.00 17.23 125 CYS A CA 1
ATOM 732 C C . CYS A 1 125 ? -11.160 8.878 -21.376 1.00 18.04 125 CYS A C 1
ATOM 733 O O . CYS A 1 125 ? -11.800 8.253 -22.231 1.00 15.87 125 CYS A O 1
ATOM 736 N N . ARG A 1 126 ? -9.832 8.963 -21.364 1.00 17.46 126 ARG A N 1
ATOM 737 C CA . ARG A 1 126 ? -8.990 8.322 -22.357 1.00 18.33 126 ARG A CA 1
ATOM 738 C C . ARG A 1 126 ? -7.980 7.443 -21.625 1.00 20.05 126 ARG A C 1
ATOM 739 O O . ARG A 1 126 ? -7.841 7.516 -20.402 1.00 17.94 126 ARG A O 1
ATOM 747 N N . ALA A 1 127 ? -7.284 6.598 -22.374 1.00 19.23 127 ALA A N 1
ATOM 748 C CA . ALA A 1 127 ? -6.266 5.750 -21.786 1.00 18.19 127 ALA A CA 1
ATOM 749 C C . ALA A 1 127 ? -5.081 6.608 -21.368 1.00 20.24 127 ALA A C 1
ATOM 750 O O . ALA A 1 127 ? -4.625 7.472 -22.129 1.00 22.39 127 ALA A O 1
ATOM 752 N N . GLY A 1 128 ? -4.587 6.372 -20.156 1.00 17.07 128 GLY A N 1
ATOM 753 C CA . GLY A 1 128 ? -3.499 7.157 -19.613 1.00 16.59 128 GLY A CA 1
ATOM 754 C C . GLY A 1 128 ? -2.190 6.407 -19.541 1.00 18.99 128 GLY A C 1
ATOM 755 O O . GLY A 1 128 ? -1.175 6.967 -19.124 1.00 17.06 128 GLY A O 1
ATOM 756 N N . GLY A 1 129 ? -2.210 5.139 -19.946 1.00 16.38 129 GLY A N 1
ATOM 757 C CA . GLY A 1 129 ? -1.012 4.330 -19.926 1.00 19.54 129 GLY A CA 1
ATOM 758 C C . GLY A 1 129 ? -0.966 3.379 -18.748 1.00 19.05 129 GLY A C 1
ATOM 759 O O . GLY A 1 129 ? -1.213 3.769 -17.605 1.00 16.87 129 GLY A O 1
ATOM 760 N N . LEU A 1 130 ? -0.637 2.124 -19.038 1.00 19.67 130 LEU A N 1
ATOM 761 C CA . LEU A 1 130 ? -0.473 1.090 -18.022 1.00 20.18 130 LEU A CA 1
ATOM 762 C C . LEU A 1 130 ? -1.643 1.091 -17.054 1.00 17.86 130 LEU A C 1
ATOM 763 O O . LEU A 1 130 ? -1.454 1.098 -15.845 1.00 17.48 130 LEU A O 1
ATOM 768 N N . GLY A 1 131 ? -2.854 1.109 -17.603 1.00 18.84 131 GLY A N 1
ATOM 769 C CA . GLY A 1 131 ? -4.052 0.984 -16.795 1.00 19.49 131 GLY A CA 1
ATOM 770 C C . GLY A 1 131 ? -4.706 2.280 -16.355 1.00 19.63 131 GLY A C 1
ATOM 771 O O . GLY A 1 131 ? -5.871 2.281 -15.966 1.00 18.77 131 GLY A O 1
ATOM 772 N N . ASP A 1 132 ? -3.963 3.384 -16.400 1.00 18.22 132 ASP A N 1
ATOM 773 C CA . ASP A 1 132 ? -4.516 4.670 -15.987 1.00 15.76 132 ASP A CA 1
ATOM 774 C C . ASP A 1 132 ? -5.631 5.140 -16.906 1.00 17.85 132 ASP A C 1
ATOM 775 O O . ASP A 1 132 ? -5.732 4.716 -18.060 1.00 15.89 132 ASP A O 1
ATOM 780 N N . PHE A 1 133 ? -6.439 6.054 -16.370 1.00 19.93 133 PHE A N 1
ATOM 781 C CA . PHE A 1 133 ? -7.409 6.827 -17.127 1.00 19.66 133 PHE A CA 1
ATOM 782 C C . PHE A 1 133 ? -6.959 8.274 -17.037 1.00 20.01 133 PHE A C 1
ATOM 783 O O . PHE A 1 133 ? -6.436 8.685 -16.006 1.00 20.27 133 PHE A O 1
ATOM 791 N N . ILE A 1 134 ? -7.150 9.039 -18.108 1.00 16.71 134 ILE A N 1
ATOM 792 C CA . ILE A 1 134 ? -7.009 10.496 -18.062 1.00 17.26 134 ILE A CA 1
ATOM 793 C C . ILE A 1 134 ? -8.370 11.067 -18.433 1.00 19.37 134 ILE A C 1
ATOM 794 O O . ILE A 1 134 ? -8.815 10.926 -19.576 1.00 17.82 134 ILE A O 1
ATOM 799 N N . CYS A 1 135 ? -9.038 11.697 -17.474 1.00 17.82 135 CYS A N 1
ATOM 800 C CA . CYS A 1 135 ? -10.386 12.196 -17.705 1.00 19.00 135 CYS A CA 1
ATOM 801 C C . CYS A 1 135 ? -10.338 13.718 -17.820 1.00 21.11 135 CYS A C 1
ATOM 802 O O . CYS A 1 135 ? -9.877 14.405 -16.909 1.00 20.14 135 CYS A O 1
ATOM 805 N N . GLN A 1 136 ? -10.809 14.229 -18.954 1.00 15.90 136 GLN A N 1
ATOM 806 C CA . GLN A 1 136 ? -10.517 15.602 -19.334 1.00 15.80 136 GLN A CA 1
ATOM 807 C C . GLN A 1 136 ? -11.785 16.390 -19.643 1.00 18.47 136 GLN A C 1
ATOM 808 O O . GLN A 1 136 ? -12.654 15.924 -20.367 1.00 16.63 136 GLN A O 1
ATOM 814 N N . GLN A 1 137 ? -11.867 17.594 -19.090 1.00 17.26 137 GLN A N 1
ATOM 815 C CA . GLN A 1 137 ? -12.915 18.550 -19.427 1.00 16.74 137 GLN A CA 1
ATOM 816 C C . GLN A 1 137 ? -12.837 18.914 -20.901 1.00 18.46 137 GLN A C 1
ATOM 817 O O . GLN A 1 137 ? -11.745 19.122 -21.444 1.00 19.31 137 GLN A O 1
ATOM 823 N N . GLN A 1 138 ? -13.991 19.024 -21.541 1.00 21.30 138 GLN A N 1
ATOM 824 C CA . GLN A 1 138 ? -14.034 19.299 -22.972 1.00 25.16 138 GLN A CA 1
ATOM 825 C C . GLN A 1 138 ? -14.453 20.739 -23.288 1.00 31.56 138 GLN A C 1
ATOM 826 O O . GLN A 1 138 ? -14.033 21.314 -24.302 1.00 30.78 138 GLN A O 1
ATOM 832 N N . ASN A 1 139 ? -15.263 21.323 -22.409 1.00 36.72 139 ASN A N 1
ATOM 833 C CA . ASN A 1 139 ? -15.703 22.704 -22.567 1.00 37.27 139 ASN A CA 1
ATOM 834 C C . ASN A 1 139 ? -15.535 23.465 -21.258 1.00 35.50 139 ASN 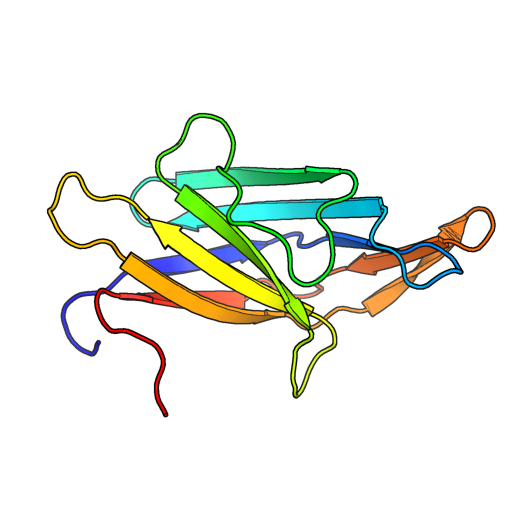A C 1
ATOM 835 O O . ASN A 1 139 ? -15.940 22.967 -20.218 1.00 30.17 139 ASN A O 1
ATOM 840 N N . PRO A 1 140 ? -14.918 24.664 -21.296 1.00 39.78 140 PRO A N 1
ATOM 841 C CA . PRO A 1 140 ? -14.888 25.462 -20.062 1.00 36.11 140 PRO A CA 1
ATOM 842 C C . PRO A 1 140 ? -16.284 25.588 -19.446 1.00 33.98 140 PRO A C 1
ATOM 843 O O . PRO A 1 140 ? -17.297 25.579 -20.152 1.00 34.88 140 PRO A O 1
ATOM 847 N N . THR A 1 141 ? -16.318 25.629 -18.122 1.00 26.72 141 THR A N 1
ATOM 848 C CA . THR A 1 141 ? -17.563 25.649 -17.377 1.00 22.51 141 THR A CA 1
ATOM 849 C C . THR A 1 141 ? -17.410 26.738 -16.333 1.00 23.85 141 THR A C 1
ATOM 850 O O . THR A 1 141 ? -16.292 27.092 -15.964 1.00 26.76 141 THR A O 1
ATOM 854 N N . THR A 1 142 ? -18.525 27.274 -15.862 1.00 17.15 142 THR A N 1
ATOM 855 C CA . THR A 1 142 ? -18.477 28.315 -14.851 1.00 17.29 142 THR A CA 1
ATOM 856 C C . THR A 1 142 ? -19.111 27.794 -13.589 1.00 16.78 142 THR A C 1
ATOM 857 O O . THR A 1 142 ? -20.190 27.212 -13.636 1.00 18.57 142 THR A O 1
ATOM 861 N N . ILE A 1 143 ? -18.434 27.989 -12.461 1.00 16.35 143 ILE A N 1
ATOM 862 C CA . ILE A 1 143 ? -19.008 27.684 -11.165 1.00 13.53 143 ILE A CA 1
ATOM 863 C C . ILE A 1 143 ? -19.167 28.971 -10.353 1.00 15.36 143 ILE A C 1
ATOM 864 O O . ILE A 1 143 ? -18.217 29.741 -10.204 1.00 14.92 143 ILE A O 1
ATOM 869 N N . VAL A 1 144 ? -20.376 29.225 -9.859 1.00 16.09 144 VAL A N 1
ATOM 870 C CA . VAL A 1 144 ? -20.618 30.426 -9.059 1.00 14.99 144 VAL A CA 1
ATOM 871 C C . VAL A 1 144 ? -20.319 30.142 -7.595 1.00 16.94 144 VAL A C 1
ATOM 872 O O . VAL A 1 144 ? -20.827 29.174 -7.022 1.00 17.27 144 VAL A O 1
ATOM 876 N N . ILE A 1 145 ? -19.485 30.978 -6.993 1.00 16.53 145 ILE A N 1
ATOM 877 C CA . ILE A 1 145 ? -19.251 30.899 -5.559 1.00 16.12 145 ILE A CA 1
ATOM 878 C C . ILE A 1 145 ? -19.801 32.140 -4.855 1.00 16.66 145 ILE A C 1
ATOM 879 O O . ILE A 1 145 ? -19.920 33.225 -5.446 1.00 14.97 145 ILE A O 1
ATOM 884 N N . ASP A 1 146 ? -20.148 31.970 -3.589 1.00 14.11 146 ASP A N 1
ATOM 885 C CA . ASP A 1 146 ? -20.700 33.065 -2.808 1.00 16.01 146 ASP A CA 1
ATOM 886 C C . ASP A 1 146 ? -20.528 32.761 -1.331 1.00 17.88 146 ASP A C 1
ATOM 887 O O . ASP A 1 146 ? -19.903 31.763 -0.965 1.00 15.57 146 ASP A O 1
ATOM 892 N N . SER A 1 147 ? -21.087 33.601 -0.470 1.00 19.15 147 SER A N 1
ATOM 893 C CA . SER A 1 147 ? -20.880 33.409 0.963 1.00 17.89 147 SER A CA 1
ATOM 894 C C . SER A 1 147 ? -21.985 32.592 1.611 1.00 21.20 147 SER A C 1
ATOM 895 O O . SER A 1 147 ? -22.133 32.611 2.834 1.00 25.42 147 SER A O 1
ATOM 898 N N . LEU A 1 148 ? -22.778 31.895 0.811 1.00 21.24 148 LEU A N 1
ATOM 899 C CA . LEU A 1 148 ? -23.773 31.007 1.379 1.00 26.38 148 LEU A CA 1
ATOM 900 C C . LEU A 1 148 ? -23.245 29.576 1.414 1.00 28.38 148 LEU A C 1
ATOM 901 O O . LEU A 1 148 ? -22.422 29.190 0.578 1.00 26.52 148 LEU A O 1
ATOM 906 N N . PRO A 1 149 ? -23.716 28.786 2.387 1.00 28.98 149 PRO A N 1
ATOM 907 C CA . PRO A 1 149 ? -23.335 27.372 2.454 1.00 31.96 149 PRO A CA 1
ATOM 908 C C . PRO A 1 149 ? -24.106 26.572 1.408 1.00 34.82 149 PRO A C 1
ATOM 909 O O . PRO A 1 149 ? -24.825 27.167 0.596 1.00 31.35 149 PRO A O 1
ATOM 913 N N . ASP A 1 150 ? -23.955 25.249 1.427 1.00 41.18 150 ASP A N 1
ATOM 914 C CA . ASP A 1 150 ? -24.620 24.384 0.459 1.00 44.41 150 ASP A CA 1
ATOM 915 C C . ASP A 1 150 ? -26.136 24.451 0.592 1.00 47.62 150 ASP A C 1
ATOM 916 O O . ASP A 1 150 ? -26.666 24.541 1.702 1.00 44.02 150 ASP A O 1
ATOM 921 N N . ALA A 1 151 ? -26.823 24.410 -0.548 1.00 52.59 151 ALA A N 1
ATOM 922 C CA . ALA A 1 151 ? -28.274 24.260 -0.570 1.00 53.03 151 ALA A CA 1
ATOM 923 C C . ALA A 1 151 ? -28.611 22.874 -0.031 1.00 49.30 151 ALA A C 1
ATOM 924 O O . ALA A 1 151 ? -27.826 21.937 -0.197 1.00 52.50 151 ALA A O 1
ATOM 926 N N . PRO A 1 152 ? -29.769 22.735 0.631 1.00 48.39 152 PRO A N 1
ATOM 927 C CA . PRO A 1 152 ? -30.093 21.436 1.236 1.00 50.54 152 PRO A CA 1
ATOM 928 C C . PRO A 1 152 ? -30.285 20.360 0.172 1.00 49.02 152 PRO A C 1
ATOM 929 O O . PRO A 1 152 ? -31.222 19.576 0.288 1.00 47.81 152 PRO A O 1
#

InterPro domains:
  IPR032382 Alternaria alternata allergen 1 [PF16541] (40-135)
  IPR032382 Alternaria alternata allergen 1 [PS51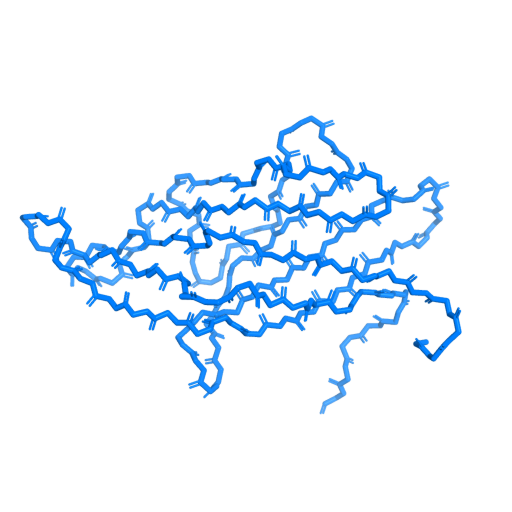895] (33-148)

Organism: Verticillium dahliae (NCBI:txid27337)

B-factor: mean 23.38, std 8.37, range [12.67, 78.22]